Protein AF-A0A2E0YER5-F1 (afdb_monomer_lite)

Structure (mmCIF, N/CA/C/O backbone):
data_AF-A0A2E0YER5-F1
#
_entry.id   AF-A0A2E0YER5-F1
#
loop_
_atom_site.group_PDB
_atom_site.id
_atom_site.type_symbol
_atom_site.label_atom_id
_atom_site.label_alt_id
_atom_site.label_comp_id
_atom_site.label_asym_id
_atom_site.label_entity_id
_atom_site.label_seq_id
_atom_site.pdbx_PDB_ins_code
_atom_site.Cartn_x
_atom_site.Cartn_y
_atom_site.Cartn_z
_atom_site.occupancy
_atom_site.B_iso_or_equiv
_atom_site.auth_seq_id
_atom_site.auth_comp_id
_atom_site.auth_asym_id
_atom_site.auth_atom_id
_atom_site.pdbx_PDB_model_num
ATOM 1 N N . ASP A 1 1 ? 14.331 -10.586 8.144 1.00 54.31 1 ASP A N 1
ATOM 2 C CA . ASP A 1 1 ? 13.183 -11.386 8.601 1.00 54.31 1 ASP A CA 1
ATOM 3 C C . ASP A 1 1 ? 11.919 -10.979 7.878 1.00 54.31 1 ASP A C 1
ATOM 5 O O . ASP A 1 1 ? 11.621 -9.797 7.805 1.00 54.31 1 ASP A O 1
ATOM 9 N N . ILE A 1 2 ? 11.198 -11.949 7.318 1.00 61.59 2 ILE A N 1
ATOM 10 C CA . ILE A 1 2 ? 9.922 -11.715 6.618 1.00 61.59 2 ILE A CA 1
ATOM 11 C C . ILE A 1 2 ? 8.779 -11.511 7.628 1.00 61.59 2 ILE A C 1
ATOM 13 O O . ILE A 1 2 ? 7.831 -10.777 7.355 1.00 61.59 2 ILE A O 1
ATOM 17 N N . GLN A 1 3 ? 8.887 -12.119 8.815 1.00 67.06 3 GLN A N 1
ATOM 18 C CA . GLN A 1 3 ? 7.885 -12.009 9.877 1.00 67.06 3 GLN A CA 1
ATOM 19 C C . GLN A 1 3 ? 7.777 -10.570 10.404 1.00 67.06 3 GLN A C 1
ATOM 21 O O . GLN A 1 3 ? 6.687 -10.009 10.429 1.00 67.06 3 GLN A O 1
ATOM 26 N N . SER A 1 4 ? 8.914 -9.931 10.698 1.00 76.31 4 SER A N 1
ATOM 27 C CA . SER A 1 4 ? 8.939 -8.553 11.199 1.00 76.31 4 SER A CA 1
ATOM 28 C C . SE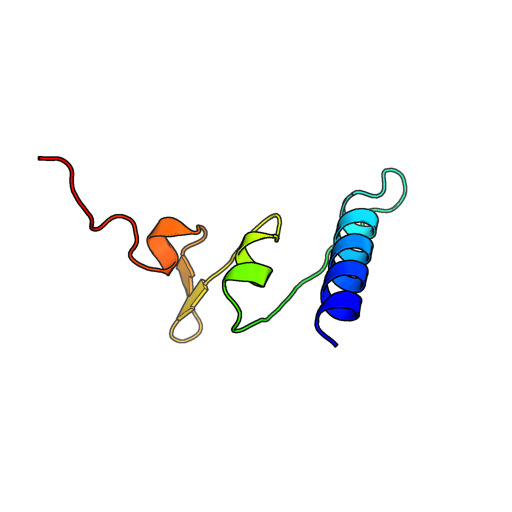R A 1 4 ? 8.379 -7.540 10.196 1.00 76.31 4 SER A C 1
ATOM 30 O O . SER A 1 4 ? 7.750 -6.566 10.596 1.00 76.31 4 SER A O 1
ATOM 32 N N . GLY A 1 5 ? 8.543 -7.776 8.889 1.00 75.75 5 GLY A N 1
ATOM 33 C CA . GLY A 1 5 ? 7.971 -6.913 7.852 1.00 75.75 5 GLY A CA 1
ATOM 34 C C . GLY A 1 5 ? 6.438 -6.922 7.833 1.00 75.75 5 GLY A C 1
ATOM 35 O O . GLY A 1 5 ? 5.821 -5.881 7.614 1.00 75.75 5 GLY A O 1
ATOM 36 N N . LYS A 1 6 ? 5.811 -8.073 8.109 1.00 79.69 6 LYS A N 1
ATOM 37 C CA . LYS A 1 6 ? 4.345 -8.180 8.192 1.00 79.69 6 LYS A CA 1
ATOM 38 C C . LYS A 1 6 ? 3.797 -7.447 9.411 1.00 79.69 6 LYS A C 1
ATOM 40 O O . LYS A 1 6 ? 2.810 -6.729 9.280 1.00 79.69 6 LYS A O 1
ATOM 45 N N . ASP A 1 7 ? 4.469 -7.577 10.549 1.00 85.12 7 ASP A N 1
ATOM 46 C CA . ASP A 1 7 ? 4.056 -6.924 11.794 1.00 85.12 7 ASP A CA 1
ATOM 47 C C . ASP A 1 7 ? 4.133 -5.392 11.671 1.00 85.12 7 ASP A C 1
ATOM 49 O O . ASP A 1 7 ? 3.223 -4.677 12.088 1.00 85.12 7 ASP A O 1
ATOM 53 N N . VAL A 1 8 ? 5.174 -4.879 11.007 1.00 86.06 8 VAL A N 1
ATOM 54 C CA . VAL A 1 8 ? 5.326 -3.442 10.722 1.00 86.06 8 VAL A CA 1
ATOM 55 C C . VAL A 1 8 ? 4.221 -2.925 9.795 1.00 86.06 8 VAL A C 1
ATOM 57 O O . VAL A 1 8 ? 3.674 -1.849 10.026 1.00 86.06 8 VAL A O 1
ATOM 60 N N . LEU A 1 9 ? 3.850 -3.683 8.762 1.00 85.12 9 LEU A N 1
ATOM 61 C CA . LEU A 1 9 ? 2.764 -3.287 7.859 1.00 85.12 9 LEU A CA 1
ATOM 62 C C . LEU A 1 9 ? 1.402 -3.301 8.544 1.00 85.12 9 LEU A C 1
ATOM 64 O O . LEU A 1 9 ? 0.568 -2.450 8.241 1.00 85.12 9 LEU A O 1
ATOM 68 N N . GLN A 1 10 ? 1.178 -4.245 9.458 1.00 87.94 10 GLN A N 1
ATOM 69 C CA . GLN A 1 10 ? -0.038 -4.257 10.259 1.00 87.94 10 GLN A CA 1
ATOM 70 C C . GLN A 1 10 ? -0.107 -3.013 11.149 1.00 87.94 10 GLN A C 1
ATOM 72 O O . GLN A 1 10 ? -1.117 -2.318 11.127 1.00 87.94 10 GLN A O 1
ATOM 77 N N . LEU A 1 11 ? 0.994 -2.659 11.821 1.00 89.75 11 LEU A N 1
ATOM 78 C CA . LEU A 1 11 ? 1.074 -1.426 12.605 1.00 89.75 11 LEU A CA 1
ATOM 79 C C . LEU A 1 11 ? 0.759 -0.185 11.755 1.00 89.75 11 LEU A C 1
ATOM 81 O O . LEU A 1 11 ? 0.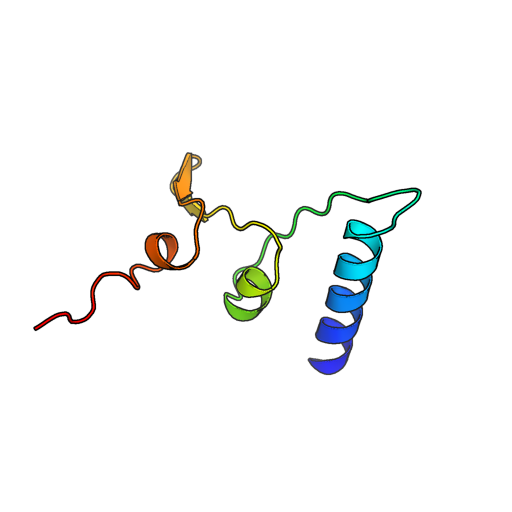008 0.685 12.185 1.00 89.75 11 LEU A O 1
ATOM 85 N N . PHE A 1 12 ? 1.300 -0.101 10.538 1.00 90.75 12 PHE A N 1
ATOM 86 C CA . PHE A 1 12 ? 1.007 1.010 9.628 1.00 90.75 12 PHE A CA 1
ATOM 87 C C . PHE A 1 12 ? -0.471 1.077 9.247 1.00 90.75 12 PHE A C 1
ATOM 89 O O . PHE A 1 12 ? -1.043 2.164 9.246 1.00 90.75 12 PHE A O 1
ATOM 96 N N . LYS A 1 13 ? -1.111 -0.066 8.983 1.00 88.69 13 LYS A N 1
ATOM 97 C CA . LYS A 1 13 ? -2.555 -0.108 8.731 1.00 88.69 13 LYS A CA 1
ATOM 98 C C . LYS A 1 13 ? -3.359 0.363 9.931 1.00 88.69 13 LYS A C 1
ATOM 100 O O . LYS A 1 13 ? -4.315 1.109 9.739 1.00 88.69 13 LYS A O 1
ATOM 105 N N . ASP A 1 14 ? -2.979 -0.046 11.133 1.00 91.31 14 ASP A N 1
ATOM 106 C CA . ASP A 1 14 ? -3.690 0.332 12.351 1.00 91.31 14 ASP A CA 1
ATOM 107 C C . ASP A 1 14 ? -3.597 1.849 12.584 1.00 91.31 14 ASP A C 1
ATOM 109 O O . ASP A 1 14 ? -4.605 2.487 12.872 1.00 91.31 14 ASP A O 1
ATOM 113 N N . LEU A 1 15 ? -2.425 2.450 12.341 1.00 92.38 15 LEU A N 1
ATOM 114 C CA . LEU A 1 15 ? -2.223 3.904 12.409 1.00 92.38 15 LEU A CA 1
ATOM 115 C C . LEU A 1 15 ? -3.006 4.675 11.333 1.00 92.38 15 LEU A C 1
ATOM 117 O O . LEU A 1 15 ? -3.498 5.773 11.594 1.00 92.38 15 LEU A O 1
ATOM 121 N N . CYS A 1 16 ? -3.141 4.118 10.126 1.00 91.31 16 CYS A N 1
ATOM 122 C CA . CYS A 1 16 ? -3.959 4.720 9.069 1.00 91.31 16 CYS A CA 1
ATOM 123 C C . CYS A 1 16 ? -5.456 4.726 9.409 1.00 91.31 16 CYS A C 1
ATOM 125 O O . CYS A 1 16 ? -6.177 5.631 8.990 1.00 91.31 16 CYS A O 1
ATOM 127 N N . HIS A 1 17 ? -5.921 3.725 10.160 1.00 89.50 17 HIS A N 1
ATOM 128 C CA . HIS A 1 17 ? -7.333 3.520 10.492 1.00 89.50 17 HIS A CA 1
ATOM 129 C C . HIS A 1 17 ? -7.691 3.914 11.932 1.00 89.50 17 HIS A C 1
ATOM 131 O O . HIS A 1 17 ? -8.786 3.589 12.404 1.00 89.50 17 HIS A O 1
ATOM 137 N N . ASP A 1 18 ? -6.795 4.616 12.629 1.00 94.19 18 ASP A N 1
ATOM 138 C CA . ASP A 1 18 ? -7.081 5.165 13.949 1.00 94.19 18 ASP A CA 1
ATOM 139 C C . ASP A 1 18 ? -8.277 6.134 13.877 1.00 94.19 18 ASP A C 1
ATOM 141 O O . ASP A 1 18 ? -8.387 6.967 12.973 1.00 94.19 18 ASP A O 1
ATOM 145 N N . LYS A 1 19 ? -9.218 5.993 14.818 1.00 92.88 19 LYS A N 1
ATOM 146 C CA . LYS A 1 19 ? -10.483 6.745 14.809 1.00 92.88 19 LYS A CA 1
ATOM 147 C C . LYS A 1 19 ? -10.334 8.179 15.300 1.00 92.88 19 LYS A C 1
ATOM 149 O O . LYS A 1 19 ? -11.159 9.017 14.946 1.00 92.88 19 LYS A O 1
ATOM 154 N N . GLU A 1 20 ? -9.353 8.439 16.154 1.00 95.06 20 GLU A N 1
ATOM 155 C CA . GLU A 1 20 ? -9.144 9.745 16.771 1.00 95.06 20 GLU A CA 1
ATOM 156 C C . GLU A 1 20 ? -8.089 10.542 16.002 1.00 95.06 20 GLU A C 1
ATOM 158 O O . GLU A 1 20 ? -8.254 11.746 15.802 1.00 95.06 20 GLU A O 1
ATOM 163 N N . GLN A 1 21 ? -7.021 9.876 15.553 1.00 92.88 21 GLN A N 1
ATOM 164 C CA . GLN A 1 21 ? -5.874 10.500 14.893 1.00 92.88 21 GLN A CA 1
ATOM 165 C C . GLN A 1 21 ? -5.343 9.638 13.733 1.00 92.88 21 GLN A C 1
ATOM 167 O O . GLN A 1 21 ? -4.286 9.016 13.859 1.00 92.88 21 GLN A O 1
ATOM 172 N N . PRO A 1 22 ? -6.036 9.612 12.580 1.00 92.25 22 PRO A N 1
ATOM 173 C CA . PRO A 1 22 ? -5.583 8.853 11.420 1.00 92.25 22 PRO A CA 1
ATOM 174 C C . PRO A 1 22 ? -4.306 9.458 10.823 1.00 92.25 22 PRO A C 1
ATOM 176 O O . PRO A 1 22 ? -4.225 10.664 10.567 1.00 92.25 22 PRO A O 1
ATOM 179 N N . ILE A 1 23 ? -3.314 8.611 10.548 1.00 93.50 23 ILE A N 1
ATOM 180 C CA . ILE A 1 23 ? -2.049 9.009 9.916 1.00 93.50 23 ILE A CA 1
ATOM 181 C C . ILE A 1 23 ? -2.055 8.599 8.443 1.00 93.50 23 ILE A C 1
ATOM 183 O O . ILE A 1 23 ? -2.330 7.456 8.104 1.00 93.50 23 ILE A O 1
ATOM 187 N N . SER A 1 24 ? -1.700 9.516 7.542 1.00 91.81 24 SER A N 1
ATOM 188 C CA . SER A 1 24 ? -1.480 9.172 6.131 1.00 91.81 24 SER A CA 1
ATO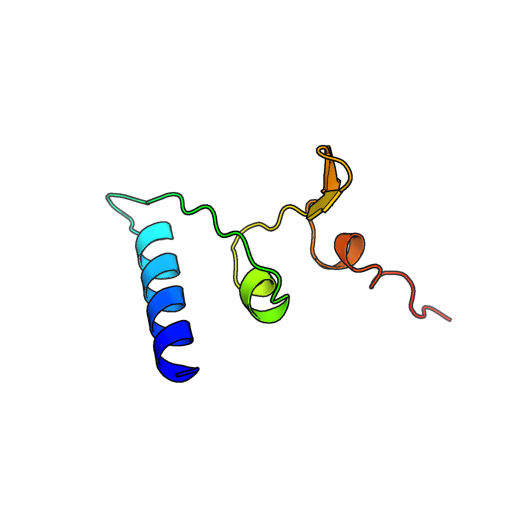M 189 C C . SER A 1 24 ? -0.044 8.698 5.910 1.00 91.81 24 SER A C 1
ATOM 191 O O . SER A 1 24 ? 0.900 9.438 6.184 1.00 91.81 24 SER A O 1
ATOM 193 N N . ILE A 1 25 ? 0.122 7.484 5.385 1.00 90.69 25 ILE A N 1
ATOM 194 C CA . ILE A 1 25 ? 1.431 6.878 5.113 1.00 90.69 25 ILE A CA 1
ATOM 195 C C . ILE A 1 25 ? 1.627 6.738 3.602 1.00 90.69 25 ILE A C 1
ATOM 197 O O . ILE A 1 25 ? 0.797 6.153 2.909 1.00 90.69 25 ILE A O 1
ATOM 201 N N . LEU A 1 26 ? 2.751 7.251 3.094 1.00 91.31 26 LEU A N 1
ATOM 202 C CA . LEU A 1 26 ? 3.194 7.038 1.717 1.00 91.31 26 LEU A CA 1
ATOM 203 C C . LEU A 1 26 ? 4.277 5.955 1.698 1.00 91.31 26 LEU A C 1
ATOM 205 O O . LEU A 1 26 ? 5.379 6.167 2.201 1.00 91.31 26 LEU A O 1
ATOM 209 N N . LEU A 1 27 ? 3.961 4.805 1.105 1.00 88.44 27 LEU A N 1
ATOM 210 C CA . LEU A 1 27 ? 4.887 3.688 0.940 1.00 88.44 27 LEU A CA 1
ATOM 211 C C . LEU A 1 27 ? 5.393 3.630 -0.505 1.00 88.44 27 LEU A C 1
ATOM 213 O O . LEU A 1 27 ? 4.599 3.663 -1.443 1.00 88.44 27 LEU A O 1
ATOM 217 N N . VAL A 1 28 ? 6.707 3.484 -0.678 1.00 90.12 28 VAL A N 1
ATOM 218 C CA . VAL A 1 28 ? 7.339 3.206 -1.974 1.00 90.12 28 VAL A CA 1
ATOM 219 C C . VAL A 1 28 ? 8.003 1.841 -1.885 1.00 90.12 28 VAL A C 1
ATOM 221 O O . VAL A 1 28 ? 8.833 1.605 -1.009 1.00 90.12 28 VAL A O 1
ATOM 224 N N . THR A 1 29 ? 7.613 0.925 -2.765 1.00 86.31 29 THR A N 1
ATOM 225 C CA . THR A 1 29 ? 8.134 -0.443 -2.789 1.00 86.31 29 THR A CA 1
ATOM 226 C C . THR A 1 29 ? 8.176 -0.974 -4.215 1.00 86.31 29 THR A C 1
ATOM 228 O O . THR A 1 29 ? 7.362 -0.588 -5.051 1.00 86.31 29 THR A O 1
ATOM 231 N N . HIS A 1 30 ? 9.118 -1.878 -4.476 1.00 86.44 30 HIS A N 1
ATOM 232 C CA . HIS A 1 30 ? 9.145 -2.686 -5.696 1.00 86.44 30 HIS A CA 1
ATOM 233 C C . HIS A 1 30 ? 8.423 -4.032 -5.525 1.00 86.44 30 HIS A C 1
ATOM 235 O O . HIS A 1 30 ? 8.271 -4.763 -6.498 1.00 86.44 30 HIS A O 1
ATOM 241 N N . ASP A 1 31 ? 7.990 -4.369 -4.306 1.00 83.56 31 ASP A N 1
ATOM 242 C CA . ASP A 1 31 ? 7.277 -5.611 -4.008 1.00 83.56 31 ASP A CA 1
ATOM 243 C C . ASP A 1 31 ? 5.761 -5.450 -4.270 1.00 83.56 31 ASP A C 1
ATOM 245 O O . ASP A 1 31 ? 5.088 -4.725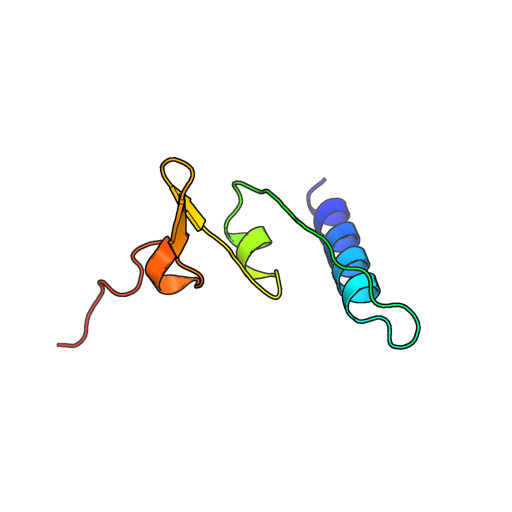 -3.519 1.00 83.56 31 ASP A O 1
ATOM 249 N N . PRO A 1 32 ? 5.199 -6.122 -5.296 1.00 79.50 32 PRO A N 1
ATOM 250 C CA . PRO A 1 32 ? 3.774 -6.044 -5.608 1.00 79.50 32 PRO A CA 1
ATOM 251 C C . PRO A 1 32 ? 2.888 -6.622 -4.498 1.00 79.50 32 PRO A C 1
ATOM 253 O O . PRO A 1 32 ? 1.769 -6.147 -4.306 1.00 79.50 32 PRO A O 1
ATOM 256 N N . GLU A 1 33 ? 3.367 -7.609 -3.732 1.00 81.44 33 GLU A N 1
ATOM 257 C CA . GLU A 1 33 ? 2.588 -8.209 -2.646 1.00 81.44 33 GLU A CA 1
ATOM 258 C C . GLU A 1 33 ? 2.367 -7.189 -1.523 1.00 81.44 33 GLU A C 1
ATOM 260 O O . GLU A 1 33 ? 1.273 -7.097 -0.963 1.00 81.44 33 GLU A O 1
ATOM 265 N N . LEU A 1 34 ? 3.378 -6.372 -1.216 1.00 80.56 34 LEU A N 1
ATOM 266 C CA . LEU A 1 34 ? 3.240 -5.289 -0.242 1.00 80.56 34 LEU A CA 1
ATOM 267 C C . LEU A 1 34 ? 2.379 -4.147 -0.771 1.00 80.56 34 LEU A C 1
ATOM 269 O O . LEU A 1 34 ? 1.513 -3.658 -0.047 1.00 80.56 34 LEU A O 1
ATOM 273 N N . ALA A 1 35 ? 2.576 -3.760 -2.032 1.00 83.19 35 ALA A N 1
ATOM 274 C CA . ALA A 1 35 ? 1.779 -2.717 -2.668 1.00 83.19 35 ALA A CA 1
ATOM 275 C C . ALA A 1 35 ? 0.282 -3.078 -2.696 1.00 83.19 35 ALA A C 1
ATOM 277 O O . ALA A 1 35 ? -0.559 -2.230 -2.408 1.00 83.19 35 ALA A O 1
ATOM 278 N N . SER A 1 36 ? -0.051 -4.354 -2.933 1.00 81.50 36 SER A N 1
ATOM 279 C CA . SER A 1 36 ? -1.436 -4.851 -2.930 1.00 81.50 36 SER A CA 1
ATOM 280 C C . SER A 1 36 ? -2.151 -4.713 -1.581 1.00 81.50 36 SER A C 1
ATOM 282 O O . SER A 1 36 ? -3.379 -4.718 -1.527 1.00 81.50 36 SER A O 1
ATOM 284 N N . LYS A 1 37 ? -1.398 -4.590 -0.478 1.00 83.38 37 LYS A N 1
ATOM 285 C CA . LYS A 1 37 ? -1.956 -4.441 0.871 1.00 83.38 37 LYS A CA 1
ATOM 286 C C . LYS A 1 37 ? -2.313 -2.991 1.196 1.00 83.38 37 LYS A C 1
ATOM 288 O O . LYS A 1 37 ? -2.990 -2.796 2.203 1.00 83.38 37 LYS A O 1
ATOM 293 N N . ALA A 1 38 ? -1.851 -2.013 0.419 1.00 84.56 38 ALA A N 1
ATOM 294 C CA . ALA A 1 38 ? -2.146 -0.602 0.639 1.00 84.56 38 ALA A CA 1
ATOM 295 C C . ALA A 1 38 ? -3.588 -0.257 0.244 1.00 84.56 38 ALA A C 1
ATOM 297 O O . ALA A 1 38 ? -4.157 -0.861 -0.663 1.00 84.56 38 ALA A O 1
ATOM 298 N N . ASP A 1 39 ? -4.158 0.761 0.889 1.00 83.56 39 ASP A N 1
ATOM 299 C CA . ASP A 1 39 ? -5.527 1.207 0.599 1.00 83.56 39 ASP A CA 1
ATOM 300 C C . ASP A 1 39 ? -5.640 1.859 -0.788 1.00 83.56 39 ASP A C 1
ATOM 302 O O . ASP A 1 39 ? -6.693 1.830 -1.426 1.00 83.56 39 ASP A O 1
ATOM 306 N N . ARG A 1 40 ? -4.542 2.454 -1.273 1.00 82.38 40 ARG A N 1
ATOM 307 C CA . ARG A 1 40 ? -4.414 3.025 -2.617 1.00 82.38 40 ARG A CA 1
ATOM 308 C C . ARG A 1 40 ? -3.026 2.753 -3.168 1.00 82.38 40 ARG A C 1
ATOM 310 O O . ARG A 1 40 ? -2.039 2.836 -2.441 1.00 82.38 40 ARG A O 1
ATOM 317 N N . MET A 1 41 ? -2.955 2.504 -4.471 1.00 84.62 41 MET A N 1
ATOM 318 C CA . MET A 1 41 ? -1.699 2.301 -5.183 1.00 84.62 41 MET A CA 1
ATOM 319 C C . MET A 1 41 ? -1.612 3.278 -6.353 1.00 84.62 41 MET A C 1
ATOM 321 O O . MET A 1 41 ? -2.559 3.416 -7.124 1.00 84.62 41 MET A O 1
ATOM 325 N N . LEU A 1 42 ? -0.467 3.944 -6.477 1.00 84.94 42 LEU A N 1
ATOM 326 C CA . LEU A 1 42 ? -0.144 4.824 -7.594 1.00 84.94 42 LEU A CA 1
ATOM 327 C C . LEU A 1 42 ? 1.069 4.248 -8.314 1.00 84.94 42 LEU A C 1
ATOM 329 O O . LEU A 1 42 ? 2.139 4.128 -7.718 1.00 84.94 42 LEU A O 1
ATOM 333 N N . LEU A 1 43 ? 0.905 3.902 -9.589 1.00 84.19 43 LEU A N 1
ATOM 334 C CA . LEU A 1 43 ? 2.034 3.566 -10.445 1.00 84.19 43 LEU A CA 1
ATOM 335 C C . LEU A 1 43 ? 2.612 4.854 -11.026 1.00 84.19 43 LEU A C 1
ATOM 337 O O . LEU A 1 43 ? 1.876 5.667 -11.586 1.00 84.19 43 LEU A O 1
ATOM 341 N N . LEU A 1 44 ? 3.926 5.023 -10.921 1.00 85.62 44 LEU A N 1
ATOM 342 C CA . LEU A 1 44 ? 4.647 6.120 -11.554 1.00 85.62 44 LEU A CA 1
ATOM 343 C C . LEU A 1 44 ? 5.428 5.589 -12.755 1.00 85.62 44 LEU A C 1
ATOM 345 O O . LEU A 1 44 ? 6.190 4.636 -12.617 1.00 85.62 44 LEU A O 1
ATOM 349 N N . ASN A 1 45 ? 5.253 6.225 -13.911 1.00 81.69 45 ASN A N 1
ATOM 350 C CA . ASN A 1 45 ? 6.039 5.974 -15.114 1.00 81.69 45 ASN A CA 1
ATOM 351 C C . ASN A 1 45 ? 6.474 7.313 -15.717 1.00 81.69 45 ASN A C 1
ATOM 353 O O . ASN A 1 45 ? 5.652 8.217 -15.850 1.00 81.69 45 ASN A O 1
ATOM 357 N N . ASP A 1 46 ? 7.762 7.455 -16.033 1.00 88.25 46 ASP A N 1
ATOM 358 C CA . ASP A 1 46 ? 8.345 8.686 -16.592 1.00 88.25 46 ASP A CA 1
ATOM 359 C C . ASP A 1 46 ? 7.955 9.974 -15.835 1.00 88.25 46 ASP A C 1
ATOM 361 O O . ASP A 1 46 ? 7.630 11.010 -16.415 1.00 88.25 46 ASP A O 1
ATOM 365 N N . GLY A 1 47 ? 7.945 9.909 -14.499 1.00 86.94 47 GLY A N 1
ATOM 366 C CA . GLY A 1 47 ? 7.589 11.043 -13.635 1.00 86.94 47 GLY A CA 1
ATOM 367 C C . GLY A 1 47 ? 6.099 11.412 -13.630 1.00 86.94 47 GLY A C 1
ATOM 368 O O . GLY A 1 47 ? 5.717 12.369 -12.959 1.00 86.94 47 GLY A O 1
ATOM 369 N N . CYS A 1 48 ? 5.255 10.651 -14.328 1.00 84.38 48 CYS A N 1
ATOM 370 C CA . CYS A 1 48 ? 3.806 10.822 -14.376 1.00 84.38 48 CYS A CA 1
ATOM 371 C C . CYS A 1 48 ? 3.089 9.670 -13.655 1.00 84.38 48 CYS A C 1
ATOM 373 O O . CYS A 1 48 ? 3.615 8.564 -13.539 1.00 84.38 48 CYS A O 1
ATOM 375 N N . THR A 1 49 ? 1.867 9.912 -13.171 1.00 83.75 49 THR A N 1
ATOM 376 C CA . THR A 1 49 ? 1.012 8.838 -12.642 1.00 83.75 49 THR A CA 1
ATOM 377 C C . THR A 1 49 ? 0.428 8.047 -13.808 1.00 83.75 49 THR A C 1
ATOM 379 O O . THR A 1 49 ? -0.310 8.583 -14.627 1.00 83.75 49 THR A O 1
ATOM 382 N N . ALA A 1 50 ? 0.818 6.780 -13.914 1.00 74.12 50 ALA A N 1
ATOM 383 C CA . ALA A 1 50 ? 0.474 5.911 -15.033 1.00 74.12 50 ALA A CA 1
ATOM 384 C C . ALA A 1 50 ? -0.853 5.173 -14.815 1.00 74.12 50 ALA A C 1
ATOM 386 O O . ALA A 1 50 ? -1.624 5.016 -15.754 1.00 74.12 50 ALA A O 1
ATOM 387 N N . ALA A 1 51 ? -1.130 4.739 -13.582 1.00 72.69 51 ALA A N 1
ATOM 388 C CA . ALA A 1 51 ? -2.365 4.045 -13.220 1.00 72.69 51 ALA A CA 1
ATOM 389 C C . ALA A 1 51 ? -2.654 4.172 -11.715 1.00 72.69 51 ALA A C 1
ATOM 391 O O . ALA A 1 51 ? -1.733 4.226 -10.894 1.00 72.69 51 ALA A O 1
ATOM 392 N N . SER A 1 52 ? -3.943 4.198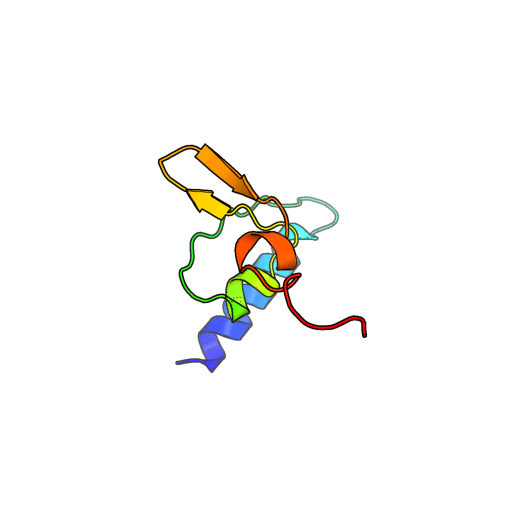 -11.354 1.00 63.19 52 SER A N 1
ATOM 393 C CA . SER A 1 52 ? -4.423 4.247 -9.960 1.00 63.19 52 SER A CA 1
ATOM 394 C C . SER A 1 52 ? -4.962 2.897 -9.460 1.00 63.19 52 SER A C 1
ATOM 396 O O . SER A 1 52 ? -5.496 2.829 -8.349 1.00 63.19 52 SER A O 1
ATOM 398 N N . ASN A 1 53 ? -4.859 1.823 -10.254 1.00 62.00 53 ASN A N 1
ATOM 399 C CA . ASN A 1 53 ? -5.268 0.485 -9.842 1.00 62.00 53 ASN A CA 1
ATOM 400 C C . ASN A 1 53 ? -4.238 -0.602 -10.221 1.00 62.00 53 ASN A C 1
ATOM 402 O O . ASN A 1 53 ? -3.660 -0.604 -11.302 1.00 62.00 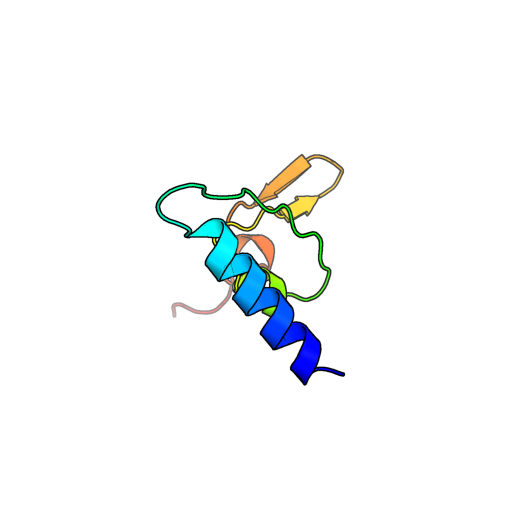53 ASN A O 1
ATOM 406 N N . ILE A 1 54 ? -4.017 -1.517 -9.270 1.00 59.34 54 ILE A N 1
ATOM 407 C CA . ILE A 1 54 ? -3.922 -2.966 -9.470 1.00 59.34 54 ILE A CA 1
ATOM 408 C C . ILE A 1 54 ? -3.639 -3.504 -10.876 1.00 59.34 54 ILE A C 1
ATOM 410 O O . ILE A 1 54 ? -2.522 -3.774 -11.310 1.00 59.34 54 ILE A O 1
ATOM 414 N N . ARG A 1 55 ? -4.769 -3.744 -11.537 1.00 62.53 55 ARG A N 1
ATOM 415 C CA . ARG A 1 55 ? -4.917 -4.596 -12.707 1.00 62.53 55 ARG A CA 1
ATOM 416 C C . ARG A 1 55 ? -4.433 -3.884 -13.961 1.00 62.53 55 ARG A C 1
ATOM 418 O O . ARG A 1 55 ? -3.732 -4.499 -14.757 1.00 62.53 55 ARG A O 1
ATOM 425 N N . GLU A 1 56 ? -4.694 -2.584 -14.070 1.00 60.31 56 GLU A N 1
ATOM 426 C CA . GLU A 1 56 ? -4.198 -1.748 -15.164 1.00 60.31 56 GLU A CA 1
ATOM 427 C C . GLU A 1 56 ? -2.686 -1.525 -15.052 1.00 60.31 56 GLU A C 1
ATOM 429 O O . GLU A 1 56 ? -1.973 -1.636 -16.046 1.00 60.31 56 GLU A O 1
ATOM 434 N N . ALA A 1 57 ? -2.173 -1.274 -13.841 1.00 57.97 57 ALA A N 1
ATOM 435 C CA . ALA A 1 57 ? -0.759 -0.974 -13.603 1.00 57.97 57 ALA A CA 1
ATOM 436 C C . ALA A 1 57 ? 0.196 -2.119 -13.992 1.00 57.97 57 ALA A C 1
ATOM 438 O O . ALA A 1 57 ? 1.335 -1.866 -14.376 1.00 57.97 57 ALA A O 1
ATOM 439 N N . TRP A 1 58 ? -0.256 -3.371 -13.888 1.00 60.12 58 TRP A N 1
ATOM 440 C CA . TRP A 1 58 ? 0.559 -4.565 -14.149 1.00 60.12 58 TRP A CA 1
ATOM 441 C C . TRP A 1 58 ? 0.121 -5.334 -15.406 1.00 60.12 58 TRP A C 1
ATOM 443 O O . TRP A 1 58 ? 0.614 -6.434 -15.646 1.00 60.12 58 TRP A O 1
ATOM 453 N N . GLY A 1 59 ? -0.791 -4.774 -16.212 1.00 57.62 59 GLY A N 1
ATOM 454 C CA . GLY A 1 59 ? -1.252 -5.386 -17.465 1.00 57.62 59 GLY A CA 1
ATOM 455 C C . GLY A 1 59 ? -2.072 -6.671 -17.285 1.00 57.62 59 GLY A C 1
ATOM 456 O O . GLY A 1 59 ? -2.070 -7.523 -18.168 1.00 57.62 59 GLY A O 1
ATOM 457 N N . LEU A 1 60 ? -2.758 -6.832 -16.149 1.00 58.78 60 LEU A N 1
ATOM 458 C CA . LEU A 1 60 ? -3.517 -8.044 -15.812 1.00 58.78 60 LEU A CA 1
ATOM 459 C C . LEU A 1 60 ? -4.941 -8.079 -16.404 1.00 58.78 60 LEU A C 1
ATOM 461 O O . LEU A 1 60 ? -5.600 -9.106 -16.283 1.00 58.78 60 LEU A O 1
ATOM 465 N N . ASP A 1 61 ? -5.396 -7.016 -17.075 1.00 56.38 61 ASP A N 1
ATOM 466 C CA . ASP A 1 61 ? -6.659 -6.991 -17.847 1.00 56.38 61 ASP A CA 1
ATOM 467 C C . ASP A 1 61 ? -6.494 -7.503 -19.301 1.00 56.38 61 ASP A C 1
ATOM 469 O O . ASP A 1 61 ? -7.353 -7.294 -20.153 1.00 56.38 61 ASP A O 1
ATOM 473 N N . GLY A 1 62 ? -5.383 -8.184 -19.609 1.00 52.41 62 GLY A N 1
ATOM 474 C CA . GLY A 1 62 ? -5.079 -8.724 -20.941 1.00 52.41 62 GLY A CA 1
ATOM 475 C C . GLY A 1 62 ? -5.310 -10.230 -21.131 1.00 52.41 62 GLY A C 1
ATOM 476 O O . GLY A 1 62 ? -4.763 -10.785 -22.081 1.00 52.41 62 GLY A O 1
ATOM 477 N N . GLY A 1 63 ? -6.043 -10.910 -20.241 1.00 50.81 63 GLY A N 1
ATOM 478 C CA . GLY A 1 63 ? -6.191 -12.372 -20.264 1.00 50.81 63 GLY A CA 1
ATOM 479 C C . GLY A 1 63 ? -7.636 -12.865 -20.168 1.00 50.81 63 GLY A C 1
ATOM 480 O O . GLY A 1 63 ? -8.164 -12.961 -19.067 1.00 50.81 63 GLY A O 1
ATOM 481 N N . GLU A 1 64 ? -8.179 -13.233 -21.333 1.00 48.69 64 GLU A N 1
ATOM 482 C CA . GLU A 1 64 ? -9.248 -14.220 -21.590 1.00 48.69 64 GLU A CA 1
ATOM 483 C C . GLU A 1 64 ? -10.681 -13.916 -21.097 1.00 48.69 64 GLU A C 1
ATOM 485 O O . GLU A 1 64 ? -11.104 -14.338 -20.024 1.00 48.69 64 GLU A O 1
ATOM 490 N N . GLU A 1 65 ? -11.478 -13.309 -21.985 1.00 42.94 65 GLU A N 1
ATOM 491 C CA . GLU A 1 65 ? -12.873 -13.723 -22.204 1.00 42.94 65 GLU A CA 1
ATOM 492 C C . GLU A 1 65 ? -13.027 -14.160 -23.679 1.00 42.94 65 GLU A C 1
ATOM 494 O O . GLU A 1 65 ? -13.297 -13.338 -24.555 1.00 42.94 65 GLU A O 1
ATOM 499 N N . GLU A 1 66 ? -12.814 -15.454 -23.943 1.00 37.00 66 GLU A N 1
ATOM 500 C CA . GLU A 1 66 ? -13.509 -16.230 -24.989 1.00 37.00 66 GLU A CA 1
ATOM 501 C C . GLU A 1 66 ? -14.191 -17.440 -24.335 1.00 37.00 66 GLU A C 1
ATOM 503 O O . GLU A 1 66 ? -13.549 -18.087 -23.474 1.00 37.00 66 GLU A O 1
#

Sequence (66 aa):
DIQSGKDVLQLFKDLCHDKEQPISILLVTHDPELASKADRMLLLNDGCTAASNIREAWGLDGGEEE

pLDDT: mean 77.93, std 14.53, range [37.0, 95.06]

Foldseek 3Di:
DVVVVVVVLVVLVCQCPDPPHHDDDDDDDPDVVSQVSDPWHFDDDPNDGPDTDDCNNVVVVVDDDD

Radius of gyration: 14.74 Å; chains: 1; bounding box: 27×27×42 Å

Secondary structure (DSSP, 8-state):
-HHHHHHHHHHHHHHHT-SSSPPP-----S-HHHHTTSS---EEETTEEEESSHHHHTTTT-S---